Protein AF-A0A7X7S8Z5-F1 (afdb_monomer_lite)

Foldseek 3Di:
DDDDDDDDPPPPPPPPPPCPPQPPPPADPVRLLLVLVLVQVVCVVVVNPVDDSVQWDFNHWQDADPQKTWTFIRDPAPDPPQWDDAPNAIQGAGDRRQIWIDHPSDIDRPNVCDVVVVDDPVNSVSNSVSRVVVVVVVVVVVVVVVVVD

Secondary structure (DSSP, 8-state):
----------------------B-TTS-HHHHHHHHHHHHHHHHHTT-TT--GGG--EEEEEEEETTEEEEEE-----S---EEEETTEEEE--SSS--EEEETTEEEEHHHHHHTTSS-HHHHHHHHHHHHHHHHHHHHHHHHHHTT-

Sequence (149 aa):
MFKKIGAILLTIFISLTLASCINTNGIPKFAQDKIKTDFLNYLHSYGNYDFVEEDMKILKHYATFGGTYILKMNRDSIDTIHEIIIEDKVLLFEDTNTPVAWKSGKFYELRDAYFDGVLSLKNVEELEAIFLKEERVQKVTFNNIDSSS

pLDDT: mean 79.39, std 19.12, range [37.31, 98.06]

Structure (mmCIF, N/CA/C/O backbone):
data_AF-A0A7X7S8Z5-F1
#
_entry.id   AF-A0A7X7S8Z5-F1
#
loop_
_atom_site.group_PDB
_atom_site.id
_atom_site.type_symbol
_atom_site.label_atom_id
_atom_site.label_alt_id
_atom_site.label_comp_id
_atom_site.label_asym_id
_atom_site.label_entity_id
_atom_site.label_seq_id
_atom_site.pdbx_PDB_ins_code
_atom_site.Cartn_x
_atom_site.Cartn_y
_atom_site.Cartn_z
_atom_site.occupancy
_atom_site.B_iso_or_equiv
_atom_site.auth_seq_id
_atom_site.auth_comp_id
_atom_site.auth_asym_id
_atom_site.auth_atom_id
_atom_site.pdbx_PDB_model_num
ATOM 1 N N . MET A 1 1 ? 42.696 56.742 -15.549 1.00 40.44 1 MET A N 1
ATOM 2 C CA . MET A 1 1 ? 42.341 55.804 -14.461 1.00 40.44 1 MET A CA 1
ATOM 3 C C . MET A 1 1 ? 40.892 56.047 -14.062 1.00 40.44 1 MET A C 1
ATOM 5 O O . MET A 1 1 ? 40.619 57.044 -13.413 1.00 40.44 1 MET A O 1
ATOM 9 N N . PHE A 1 2 ? 39.966 55.181 -14.480 1.00 38.19 2 PHE A N 1
ATOM 10 C CA . PHE A 1 2 ? 38.560 55.222 -14.060 1.00 38.19 2 PHE A CA 1
ATOM 11 C C . PHE A 1 2 ? 38.139 53.829 -13.582 1.00 38.19 2 PHE A C 1
ATOM 13 O O . PHE A 1 2 ? 38.305 52.845 -14.297 1.00 38.19 2 PHE A O 1
ATOM 20 N N . LYS A 1 3 ? 37.628 53.767 -12.347 1.00 43.47 3 LYS A N 1
ATOM 21 C CA . LYS A 1 3 ? 37.013 52.592 -11.716 1.00 43.47 3 LYS A CA 1
ATOM 22 C C . LYS A 1 3 ? 35.719 52.228 -12.444 1.00 43.47 3 LYS A C 1
ATOM 24 O O . LYS A 1 3 ? 34.907 53.129 -12.626 1.00 43.47 3 LYS A O 1
ATOM 29 N N . LYS A 1 4 ? 35.456 50.939 -12.694 1.00 43.72 4 LYS A N 1
ATOM 30 C CA . LYS A 1 4 ? 34.103 50.355 -12.604 1.00 43.72 4 LYS A CA 1
ATOM 31 C C . LYS A 1 4 ? 34.192 48.912 -12.107 1.00 43.72 4 LYS A C 1
ATOM 33 O O . LYS A 1 4 ? 34.849 48.069 -12.703 1.00 43.72 4 LYS A O 1
ATOM 38 N N . ILE A 1 5 ? 33.550 48.696 -10.966 1.00 54.72 5 ILE A N 1
ATOM 39 C CA . ILE A 1 5 ? 33.288 47.412 -10.323 1.00 54.72 5 ILE A CA 1
ATOM 40 C C . ILE A 1 5 ? 32.346 46.645 -11.254 1.00 54.72 5 ILE A C 1
ATOM 42 O O . ILE A 1 5 ? 31.230 47.096 -11.506 1.00 54.72 5 ILE A O 1
ATOM 46 N N . GLY A 1 6 ? 32.821 45.536 -11.817 1.00 45.34 6 GLY A N 1
ATOM 47 C CA . GLY A 1 6 ? 31.994 44.627 -12.603 1.00 45.34 6 GLY A CA 1
ATOM 48 C C . GLY A 1 6 ? 31.119 43.816 -11.659 1.00 45.34 6 GLY A C 1
ATOM 49 O O . GLY A 1 6 ? 31.610 42.917 -10.982 1.00 45.34 6 GLY A O 1
ATOM 50 N N . ALA A 1 7 ? 29.844 44.186 -11.569 1.00 52.53 7 ALA A N 1
ATOM 51 C CA . ALA A 1 7 ? 28.841 43.457 -10.813 1.00 52.53 7 ALA A CA 1
ATOM 52 C C . ALA A 1 7 ? 28.653 42.045 -11.391 1.00 52.53 7 ALA A C 1
ATOM 54 O O . ALA A 1 7 ? 28.447 41.862 -12.590 1.00 52.53 7 ALA A O 1
ATOM 55 N N . ILE A 1 8 ? 28.732 41.065 -10.496 1.00 54.75 8 ILE A N 1
ATOM 56 C CA . ILE A 1 8 ? 28.433 39.650 -10.695 1.00 54.75 8 ILE A CA 1
ATOM 57 C C . ILE A 1 8 ? 26.947 39.520 -11.061 1.00 54.75 8 ILE A C 1
ATOM 59 O O . ILE A 1 8 ? 26.085 39.792 -10.226 1.00 54.75 8 ILE A O 1
ATOM 63 N N . LEU A 1 9 ? 26.632 39.101 -12.290 1.00 42.22 9 LEU A N 1
ATOM 64 C CA . LEU A 1 9 ? 25.288 38.633 -12.638 1.00 42.22 9 LEU A CA 1
ATOM 65 C C . LEU A 1 9 ? 25.190 37.145 -12.282 1.00 42.22 9 LEU A C 1
ATOM 67 O O . LEU A 1 9 ? 25.489 36.267 -13.085 1.00 42.22 9 LEU A O 1
ATOM 71 N N . LEU A 1 10 ? 24.800 36.875 -11.037 1.00 40.84 10 LEU A N 1
ATOM 72 C CA . LEU A 1 10 ? 24.349 35.560 -10.597 1.00 40.84 10 LEU A CA 1
ATOM 73 C C . LEU A 1 10 ? 22.884 35.414 -11.023 1.00 40.84 10 LEU A C 1
ATOM 75 O O . LEU A 1 10 ? 21.973 35.853 -10.323 1.00 40.84 10 LEU A O 1
ATOM 79 N N . THR A 1 11 ? 22.647 34.852 -12.205 1.00 52.91 11 THR A N 1
ATOM 80 C CA . THR A 1 11 ? 21.292 34.546 -12.674 1.00 52.91 11 THR A CA 1
ATOM 81 C C . THR A 1 11 ? 20.795 33.305 -11.935 1.00 52.91 11 THR A C 1
ATOM 83 O O . THR A 1 11 ? 21.069 32.173 -12.328 1.00 52.91 11 THR A O 1
ATOM 86 N N . ILE A 1 12 ? 20.098 33.513 -10.819 1.00 50.28 12 ILE A N 1
ATOM 87 C CA . ILE A 1 12 ? 19.412 32.444 -10.093 1.00 50.28 12 ILE A CA 1
ATOM 88 C C . ILE A 1 12 ? 18.181 32.055 -10.920 1.00 50.28 12 ILE A C 1
ATOM 90 O O . ILE A 1 12 ? 17.163 32.744 -10.903 1.00 50.28 12 ILE A O 1
ATOM 94 N N . PHE A 1 13 ? 18.275 30.948 -11.657 1.00 47.50 13 PHE A N 1
ATOM 95 C CA . PHE A 1 13 ? 17.107 30.239 -12.175 1.00 47.50 13 PHE A CA 1
ATOM 96 C C . PHE A 1 13 ? 16.373 29.614 -10.983 1.00 47.50 13 PHE A C 1
ATOM 98 O O . PHE A 1 13 ? 16.659 28.489 -10.575 1.00 47.50 13 PHE A O 1
ATOM 105 N N . ILE A 1 14 ? 15.439 30.360 -10.391 1.00 52.31 14 ILE A N 1
ATOM 106 C CA . ILE A 1 14 ? 14.450 29.791 -9.475 1.00 52.31 14 ILE A CA 1
ATOM 107 C C . ILE A 1 14 ? 13.474 29.014 -10.355 1.00 52.31 14 ILE A C 1
ATOM 109 O O . ILE A 1 14 ? 12.507 29.559 -10.882 1.00 52.31 14 ILE A O 1
ATOM 113 N N . SER A 1 15 ? 13.776 27.737 -10.577 1.00 49.03 15 SER A N 1
ATOM 114 C CA . SER A 1 15 ? 12.803 26.790 -11.100 1.00 49.03 15 SER A CA 1
ATOM 115 C C . SER A 1 15 ? 11.711 26.647 -10.044 1.00 49.03 15 SER A C 1
ATOM 117 O O . SER A 1 15 ? 11.885 25.994 -9.016 1.00 49.03 15 SER A O 1
ATOM 119 N N . LEU A 1 16 ? 10.586 27.321 -10.288 1.00 42.81 16 LEU A N 1
ATOM 120 C CA . LEU A 1 16 ? 9.336 27.138 -9.565 1.00 42.81 16 LEU A CA 1
ATOM 121 C C . LEU A 1 16 ? 8.817 25.735 -9.907 1.00 42.81 16 LEU A C 1
ATOM 123 O O . LEU A 1 16 ? 7.940 25.546 -10.745 1.00 42.81 16 LEU A O 1
ATOM 127 N N . THR A 1 17 ? 9.441 24.717 -9.324 1.00 51.81 17 THR A N 1
ATOM 128 C CA . THR A 1 17 ? 8.871 23.379 -9.328 1.00 51.81 17 THR A CA 1
ATOM 129 C C . THR A 1 17 ? 7.621 23.470 -8.469 1.00 51.81 17 THR A C 1
ATOM 131 O O . THR A 1 17 ? 7.691 23.802 -7.285 1.00 51.81 17 THR A O 1
ATOM 134 N N . LEU A 1 18 ? 6.457 23.244 -9.084 1.00 41.56 18 LEU A N 1
ATOM 135 C CA . LEU A 1 18 ? 5.253 22.893 -8.349 1.00 41.56 18 LEU A CA 1
ATOM 136 C C . LEU A 1 18 ? 5.597 21.627 -7.563 1.00 41.56 18 LEU A C 1
ATOM 138 O O . LEU A 1 18 ? 5.472 20.510 -8.063 1.00 41.56 18 LEU A O 1
ATOM 142 N N . ALA A 1 19 ? 6.089 21.799 -6.341 1.00 42.62 19 ALA A N 1
ATOM 143 C CA . ALA A 1 19 ? 6.082 20.752 -5.351 1.00 42.62 19 ALA A CA 1
ATOM 144 C C . ALA A 1 19 ? 4.605 20.519 -5.036 1.00 42.62 19 ALA A C 1
ATOM 146 O O . ALA A 1 19 ? 4.060 21.103 -4.103 1.00 42.62 19 ALA A O 1
ATOM 147 N N . SER A 1 20 ? 3.934 19.699 -5.852 1.00 40.47 20 SER A N 1
ATOM 148 C CA . SER A 1 20 ? 2.777 18.954 -5.377 1.00 40.47 20 SER A CA 1
ATOM 149 C C . SER A 1 20 ? 3.223 18.368 -4.053 1.00 40.47 20 SER A C 1
ATOM 151 O O . SER A 1 20 ? 4.181 17.595 -4.021 1.00 40.47 20 SER A O 1
ATOM 153 N N . CYS A 1 21 ? 2.640 18.850 -2.959 1.00 37.31 21 CYS A N 1
ATOM 154 C CA . CYS A 1 21 ? 2.985 18.415 -1.620 1.00 37.31 21 CYS A CA 1
ATOM 155 C C . CYS A 1 21 ? 2.673 16.922 -1.537 1.00 37.31 21 CYS A C 1
ATOM 157 O O . CYS A 1 21 ? 1.552 16.527 -1.225 1.00 37.31 21 CYS A O 1
ATOM 159 N N . ILE A 1 22 ? 3.659 16.092 -1.871 1.00 53.88 22 ILE A N 1
ATOM 160 C CA . ILE A 1 22 ? 3.597 14.655 -1.686 1.00 53.88 22 ILE A CA 1
ATOM 161 C C . ILE A 1 22 ? 3.483 14.473 -0.177 1.00 53.88 22 ILE A C 1
ATOM 163 O O . ILE A 1 22 ? 4.426 14.734 0.571 1.00 53.88 22 ILE A O 1
ATOM 167 N N . ASN A 1 23 ? 2.295 14.091 0.286 1.00 56.44 23 ASN A N 1
ATOM 168 C CA . ASN A 1 23 ? 2.055 13.855 1.697 1.00 56.44 23 ASN A CA 1
ATOM 169 C C . ASN A 1 23 ? 2.655 12.496 2.079 1.00 56.44 23 ASN A C 1
ATOM 171 O O . ASN A 1 23 ? 1.947 11.503 2.206 1.00 56.44 23 ASN A O 1
ATOM 175 N N . THR A 1 24 ? 3.979 12.450 2.229 1.00 61.88 24 THR A N 1
ATOM 176 C CA . THR A 1 24 ? 4.702 11.337 2.864 1.00 61.88 24 THR A CA 1
ATOM 177 C C . THR A 1 24 ? 4.802 11.517 4.380 1.00 61.88 24 THR A C 1
ATOM 179 O O . THR A 1 24 ? 5.588 10.819 5.027 1.00 61.88 24 THR A O 1
ATOM 182 N N . ASN A 1 25 ? 4.063 12.468 4.970 1.00 66.19 25 ASN A N 1
ATOM 183 C CA . ASN A 1 25 ? 4.101 12.693 6.411 1.00 66.19 25 ASN A CA 1
ATOM 184 C C . ASN A 1 25 ? 3.696 11.394 7.123 1.00 66.19 25 ASN A C 1
ATOM 186 O O . ASN A 1 25 ? 2.649 10.811 6.840 1.00 66.19 25 ASN A O 1
ATOM 190 N N . GLY A 1 26 ? 4.565 10.915 8.013 1.00 73.88 26 GLY A N 1
ATOM 191 C CA . GLY A 1 26 ? 4.365 9.662 8.746 1.00 73.88 26 GLY A CA 1
ATOM 192 C C . GLY A 1 26 ? 5.116 8.441 8.203 1.00 73.88 26 GLY A C 1
ATOM 193 O O . GLY A 1 26 ? 5.107 7.413 8.875 1.00 73.88 26 GLY A O 1
ATOM 194 N N . ILE A 1 27 ? 5.818 8.537 7.065 1.00 85.50 27 ILE A N 1
ATOM 195 C CA . ILE A 1 27 ? 6.704 7.461 6.583 1.00 85.50 27 ILE A CA 1
ATOM 1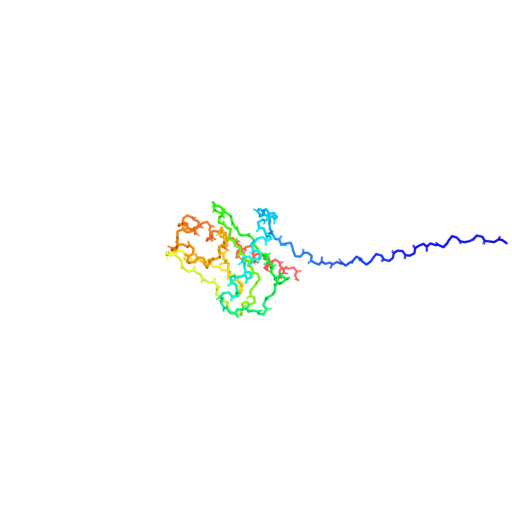96 C C . ILE A 1 27 ? 8.169 7.850 6.823 1.00 85.50 27 ILE A C 1
ATOM 198 O O . ILE A 1 27 ? 8.642 8.820 6.220 1.00 85.50 27 ILE A O 1
ATOM 202 N N . PRO A 1 28 ? 8.927 7.110 7.655 1.00 85.31 28 PRO A N 1
ATOM 203 C CA . PRO A 1 28 ? 10.356 7.350 7.833 1.00 85.31 28 PRO A CA 1
ATOM 204 C C . PRO A 1 28 ? 11.121 7.266 6.509 1.00 85.31 28 PRO A C 1
ATOM 206 O O . PRO A 1 28 ? 10.827 6.407 5.680 1.00 85.31 28 PRO A O 1
ATOM 209 N N . LYS A 1 29 ? 12.146 8.105 6.317 1.00 85.00 29 LYS A N 1
ATOM 210 C CA . LYS A 1 29 ? 12.892 8.177 5.047 1.00 85.00 29 LYS A CA 1
ATOM 211 C C . LYS A 1 29 ? 13.445 6.819 4.594 1.00 85.00 29 LYS A C 1
ATOM 213 O O . LYS A 1 29 ? 13.242 6.443 3.447 1.00 85.00 29 LYS A O 1
ATOM 218 N N . PHE A 1 30 ? 14.041 6.055 5.513 1.00 83.25 30 PHE A N 1
ATOM 219 C CA . PHE A 1 30 ? 14.552 4.710 5.217 1.00 83.25 30 PHE A CA 1
ATOM 220 C C . PHE A 1 30 ? 13.454 3.756 4.714 1.00 83.25 30 PHE A C 1
ATOM 222 O O . PHE A 1 30 ? 13.713 2.894 3.880 1.00 83.25 30 PHE A O 1
ATOM 229 N N . ALA A 1 31 ? 12.224 3.903 5.219 1.00 87.81 31 ALA A N 1
ATOM 230 C CA . ALA A 1 31 ? 11.094 3.095 4.789 1.00 87.81 31 ALA A CA 1
ATOM 231 C C . ALA A 1 31 ? 10.614 3.542 3.408 1.00 87.81 31 ALA A C 1
ATOM 233 O O . ALA A 1 31 ? 10.292 2.686 2.598 1.00 87.81 31 ALA A O 1
ATOM 234 N N . GLN A 1 32 ? 10.624 4.845 3.105 1.00 92.56 32 GLN A N 1
ATOM 235 C CA . GLN A 1 32 ? 10.252 5.352 1.779 1.00 92.56 32 GLN A CA 1
ATOM 236 C C . GLN A 1 32 ? 11.142 4.782 0.672 1.00 92.56 32 GLN A C 1
ATOM 238 O O . GLN A 1 32 ? 10.624 4.349 -0.353 1.00 92.56 32 GLN A O 1
ATOM 243 N N . ASP A 1 33 ? 12.460 4.776 0.879 1.00 91.69 33 ASP A N 1
ATOM 244 C CA . ASP A 1 33 ? 13.400 4.276 -0.127 1.00 91.69 33 ASP A CA 1
ATOM 245 C C . ASP A 1 33 ? 13.188 2.765 -0.334 1.00 91.69 33 ASP A C 1
ATOM 247 O O . ASP A 1 33 ? 13.019 2.306 -1.461 1.00 91.69 33 ASP A O 1
ATOM 251 N N . LYS A 1 34 ? 13.026 2.007 0.761 1.00 94.94 34 LYS A N 1
ATOM 252 C CA . LYS A 1 34 ? 12.713 0.574 0.698 1.00 94.94 34 LYS A CA 1
ATOM 253 C C . LYS A 1 34 ? 11.374 0.281 0.004 1.00 94.94 34 LYS A C 1
ATOM 255 O O . LYS A 1 34 ? 11.308 -0.603 -0.840 1.00 94.94 34 LYS A O 1
ATOM 260 N N . ILE A 1 35 ? 10.322 1.034 0.330 1.00 96.44 35 ILE A N 1
ATOM 261 C CA . ILE A 1 35 ? 8.986 0.929 -0.278 1.00 96.44 35 ILE A CA 1
ATOM 262 C C . ILE A 1 35 ? 9.072 1.082 -1.797 1.00 96.44 35 ILE A C 1
ATOM 264 O O . ILE A 1 35 ? 8.439 0.317 -2.514 1.00 96.44 35 ILE A O 1
ATOM 268 N N . LYS A 1 36 ? 9.853 2.045 -2.299 1.00 95.38 36 LYS A N 1
ATOM 269 C CA . LYS A 1 36 ? 10.016 2.264 -3.742 1.00 95.38 36 LYS A CA 1
ATOM 270 C C . LYS A 1 36 ? 10.696 1.085 -4.429 1.00 95.38 36 LYS A C 1
ATOM 272 O O . LYS A 1 36 ? 10.172 0.594 -5.423 1.00 95.38 36 LYS A O 1
ATOM 277 N N . THR A 1 37 ? 11.807 0.602 -3.874 1.00 95.75 37 THR A N 1
ATOM 278 C CA . THR A 1 37 ? 12.512 -0.575 -4.402 1.00 95.75 37 THR A CA 1
ATOM 279 C C . THR A 1 37 ? 11.616 -1.814 -4.388 1.00 95.75 37 THR A C 1
ATOM 281 O O . THR A 1 37 ? 11.520 -2.529 -5.383 1.00 95.75 37 THR A O 1
ATOM 284 N N . ASP A 1 38 ? 10.915 -2.060 -3.280 1.00 97.00 38 ASP A N 1
ATOM 285 C CA . ASP A 1 38 ? 9.997 -3.194 -3.159 1.00 97.00 38 ASP A CA 1
ATOM 286 C C . ASP A 1 38 ? 8.819 -3.075 -4.142 1.00 97.00 38 ASP A C 1
ATOM 288 O O . ASP A 1 38 ? 8.332 -4.087 -4.643 1.00 97.00 38 ASP A O 1
ATOM 292 N N . PHE A 1 39 ? 8.365 -1.852 -4.442 1.00 95.62 39 PHE A N 1
ATOM 293 C CA . PHE A 1 39 ? 7.258 -1.627 -5.370 1.00 95.62 39 PHE A CA 1
ATOM 294 C C . PHE A 1 39 ? 7.672 -1.864 -6.819 1.00 95.62 39 PHE A C 1
ATOM 296 O O . PHE A 1 39 ? 6.923 -2.481 -7.569 1.00 95.62 39 PHE A O 1
ATOM 303 N N . LEU A 1 40 ? 8.886 -1.458 -7.195 1.00 94.81 40 LEU A N 1
ATOM 304 C CA . LEU A 1 40 ? 9.449 -1.781 -8.503 1.00 94.81 40 LEU A CA 1
ATOM 305 C C . LEU A 1 40 ? 9.509 -3.300 -8.712 1.00 94.81 40 LEU A C 1
ATOM 307 O O . LEU A 1 40 ? 9.013 -3.813 -9.712 1.00 94.81 40 LEU A O 1
ATOM 311 N N . ASN A 1 41 ? 10.025 -4.029 -7.718 1.00 95.00 41 ASN A N 1
ATOM 312 C CA . ASN A 1 41 ? 10.070 -5.492 -7.746 1.00 95.00 41 ASN A CA 1
ATOM 313 C C . ASN A 1 41 ? 8.666 -6.109 -7.833 1.00 95.00 41 ASN A C 1
ATOM 315 O O . ASN A 1 41 ? 8.463 -7.089 -8.550 1.00 95.00 41 ASN A O 1
ATOM 319 N N . TYR A 1 42 ? 7.690 -5.531 -7.125 1.00 93.75 42 TYR A N 1
ATOM 320 C CA . TYR A 1 42 ? 6.289 -5.927 -7.231 1.00 93.75 42 TYR A CA 1
ATOM 321 C C . TYR A 1 42 ? 5.775 -5.753 -8.666 1.00 93.75 42 TYR A C 1
ATOM 323 O O . TYR A 1 42 ? 5.290 -6.721 -9.243 1.00 93.75 42 TYR A O 1
ATOM 331 N N . LEU A 1 43 ? 5.952 -4.586 -9.291 1.00 91.88 43 LEU A N 1
ATOM 332 C CA . LEU A 1 43 ? 5.534 -4.338 -10.678 1.00 91.88 43 LEU A CA 1
ATOM 333 C C . LEU A 1 43 ? 6.206 -5.290 -11.680 1.00 91.88 43 LEU A C 1
ATOM 335 O O . LEU A 1 43 ? 5.528 -5.859 -12.541 1.00 91.88 43 LEU A O 1
ATOM 339 N N . HIS A 1 44 ? 7.513 -5.518 -11.527 1.00 92.81 44 HIS A N 1
ATOM 340 C CA . HIS A 1 44 ? 8.293 -6.459 -12.338 1.00 92.81 44 HIS A CA 1
ATOM 341 C C . HIS A 1 44 ? 7.799 -7.900 -12.188 1.00 92.81 44 HIS A C 1
ATOM 343 O O . HIS A 1 44 ? 7.802 -8.647 -13.162 1.00 92.81 44 HIS A O 1
ATOM 349 N N . SER A 1 45 ? 7.307 -8.292 -11.007 1.00 91.44 45 SER A N 1
ATOM 350 C CA . SER A 1 45 ? 6.725 -9.627 -10.800 1.00 91.44 45 SER A CA 1
ATOM 351 C C . SER A 1 45 ? 5.430 -9.864 -11.594 1.00 91.44 45 SER A C 1
ATOM 353 O O . SER A 1 45 ? 5.101 -11.012 -11.883 1.00 91.44 45 SER A O 1
ATOM 355 N N . TYR A 1 46 ? 4.748 -8.792 -12.016 1.00 87.31 46 TYR A N 1
ATOM 356 C CA . TYR A 1 46 ? 3.587 -8.827 -12.915 1.00 87.31 46 TYR A CA 1
ATOM 357 C C . TYR A 1 46 ? 3.947 -8.545 -14.384 1.00 87.31 46 TYR A C 1
ATOM 359 O O . TYR A 1 46 ? 3.055 -8.374 -15.210 1.00 87.31 46 TYR A O 1
ATOM 367 N N . GLY A 1 47 ? 5.238 -8.492 -14.726 1.00 88.62 47 GLY A N 1
ATOM 368 C CA . GLY A 1 47 ? 5.710 -8.284 -16.097 1.00 88.62 47 GLY A CA 1
ATOM 369 C C . GLY A 1 47 ? 5.832 -6.822 -16.539 1.00 88.62 47 GLY A C 1
ATOM 370 O O . GLY A 1 47 ? 6.137 -6.576 -17.703 1.00 88.62 47 GLY A O 1
ATOM 371 N N . ASN A 1 48 ? 5.633 -5.850 -15.640 1.00 87.25 48 ASN A N 1
ATOM 372 C CA . ASN A 1 48 ? 5.710 -4.420 -15.964 1.00 87.25 48 ASN A CA 1
ATOM 373 C C . ASN A 1 48 ? 7.159 -3.910 -15.904 1.00 87.25 48 ASN A C 1
ATOM 375 O O . ASN A 1 48 ? 7.520 -3.153 -15.005 1.00 87.25 48 ASN A O 1
ATOM 379 N N . TYR A 1 49 ? 8.003 -4.355 -16.835 1.00 88.00 49 TYR A N 1
ATOM 380 C CA . TYR A 1 49 ? 9.439 -4.034 -16.852 1.00 88.00 49 TYR A CA 1
ATOM 381 C C . TYR A 1 49 ? 9.785 -2.652 -17.423 1.00 88.00 49 TYR A C 1
ATOM 383 O O . TYR A 1 49 ? 10.947 -2.259 -17.368 1.00 88.00 49 TYR A O 1
ATOM 391 N N . ASP A 1 50 ? 8.799 -1.918 -17.941 1.00 90.00 50 ASP A N 1
ATOM 392 C CA . ASP A 1 50 ? 9.001 -0.569 -18.482 1.00 90.00 50 ASP A CA 1
ATOM 393 C C . ASP A 1 50 ? 9.299 0.467 -17.385 1.00 90.00 50 ASP A C 1
ATOM 395 O O . ASP A 1 50 ? 9.913 1.496 -17.657 1.00 90.00 50 ASP A O 1
ATOM 399 N N . PHE A 1 51 ? 8.906 0.180 -16.140 1.00 89.00 51 PHE A N 1
ATOM 400 C CA . PHE A 1 51 ? 9.212 1.021 -14.987 1.00 89.00 51 PHE A CA 1
ATOM 401 C C . PHE A 1 51 ? 10.651 0.833 -14.509 1.00 89.00 51 PHE A C 1
ATOM 403 O O . PHE A 1 51 ? 11.138 -0.298 -14.380 1.00 89.00 51 PHE A O 1
ATOM 410 N N . VAL A 1 52 ? 11.278 1.947 -14.133 1.00 92.00 52 VAL A N 1
ATOM 411 C CA . VAL A 1 52 ? 12.582 2.002 -13.463 1.00 92.00 52 VAL A CA 1
ATOM 412 C C . VAL A 1 52 ? 12.480 2.654 -12.080 1.00 92.00 52 VAL A C 1
ATOM 414 O O . VAL A 1 52 ? 11.419 3.108 -11.646 1.00 92.00 52 VAL A O 1
ATOM 417 N N . GLU A 1 53 ? 13.587 2.670 -11.334 1.00 88.38 53 GLU A N 1
ATOM 418 C CA . GLU A 1 53 ? 13.621 3.175 -9.957 1.00 88.38 53 GLU A CA 1
ATOM 419 C C . GLU A 1 53 ? 13.207 4.653 -9.864 1.00 88.38 53 GLU A C 1
ATOM 421 O O . GLU A 1 53 ? 12.508 5.054 -8.930 1.00 88.38 53 GLU A O 1
ATOM 426 N N . GLU A 1 54 ? 13.571 5.459 -10.861 1.00 90.56 54 GLU A N 1
ATOM 427 C CA . GLU A 1 54 ? 13.255 6.885 -10.943 1.00 90.56 54 GLU A CA 1
ATOM 428 C C . GLU A 1 54 ? 11.748 7.166 -11.082 1.00 90.56 54 GLU A C 1
ATOM 430 O O . GLU A 1 54 ? 11.266 8.229 -10.663 1.00 90.56 54 GLU A O 1
ATOM 435 N N . ASP A 1 55 ? 10.985 6.206 -11.610 1.00 90.25 55 ASP A N 1
ATOM 436 C CA . ASP A 1 55 ? 9.535 6.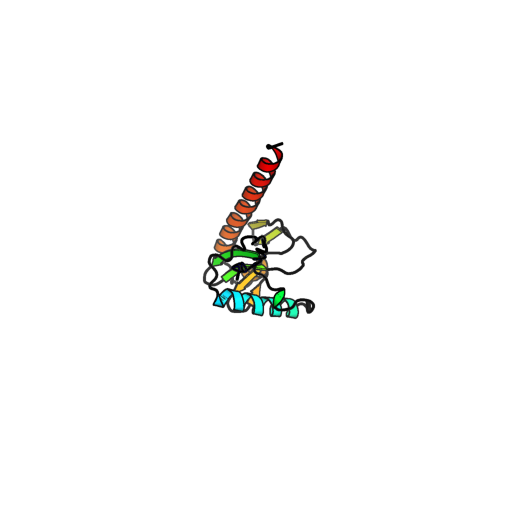318 -11.778 1.00 90.25 55 ASP A CA 1
ATOM 437 C C . ASP A 1 55 ? 8.779 6.076 -10.466 1.00 90.25 55 ASP A C 1
ATOM 439 O O . ASP A 1 55 ? 7.613 6.472 -10.318 1.00 90.25 55 ASP A O 1
ATOM 443 N N . MET A 1 56 ? 9.439 5.452 -9.484 1.00 92.50 56 MET A N 1
ATOM 444 C CA . MET A 1 56 ? 8.822 5.025 -8.235 1.00 92.50 56 MET A CA 1
ATOM 445 C C . MET A 1 56 ? 8.573 6.207 -7.303 1.00 92.50 56 MET A C 1
ATOM 447 O O . MET A 1 56 ? 9.459 6.754 -6.629 1.00 92.50 56 MET A O 1
ATOM 451 N N . LYS A 1 57 ? 7.297 6.584 -7.215 1.00 91.75 57 LYS A N 1
ATOM 452 C CA . LYS A 1 57 ? 6.822 7.689 -6.382 1.00 91.75 57 LYS A CA 1
ATOM 453 C C . LYS A 1 57 ? 5.694 7.212 -5.482 1.00 91.75 57 LYS A C 1
ATOM 455 O O . LYS A 1 57 ? 4.709 6.643 -5.946 1.00 91.75 57 LYS A O 1
ATOM 460 N N . ILE A 1 58 ? 5.833 7.500 -4.189 1.00 92.69 58 ILE A N 1
ATOM 461 C CA . ILE A 1 58 ? 4.708 7.470 -3.256 1.00 92.69 58 ILE A CA 1
ATOM 462 C C . ILE A 1 58 ? 3.903 8.727 -3.562 1.00 92.69 58 ILE A C 1
ATOM 464 O O . ILE A 1 58 ? 4.368 9.830 -3.297 1.00 92.69 58 ILE A O 1
ATOM 468 N N . LEU A 1 59 ? 2.732 8.571 -4.165 1.00 89.69 59 LEU A N 1
ATOM 469 C CA . LEU A 1 59 ? 1.834 9.682 -4.472 1.00 89.69 59 LEU A CA 1
ATOM 470 C C . LEU A 1 59 ? 1.092 10.130 -3.212 1.00 89.69 59 LEU A C 1
ATOM 472 O O . LEU A 1 59 ? 0.854 11.321 -3.014 1.00 89.69 59 LEU A O 1
ATOM 476 N N . LYS A 1 60 ? 0.737 9.170 -2.348 1.00 89.00 60 LYS A N 1
ATOM 477 C CA . LYS A 1 60 ? -0.020 9.438 -1.127 1.00 89.00 60 LYS A CA 1
ATOM 478 C C . LYS A 1 60 ? 0.205 8.388 -0.050 1.00 89.00 60 LYS A C 1
ATOM 480 O O . LYS A 1 60 ? 0.310 7.202 -0.346 1.00 89.00 60 LYS A O 1
ATOM 485 N N . HIS A 1 61 ? 0.211 8.839 1.198 1.00 92.69 61 HIS A N 1
ATOM 486 C CA . HIS A 1 61 ? 0.110 8.005 2.387 1.00 92.69 61 HIS A CA 1
ATOM 487 C C . HIS A 1 61 ? -1.268 8.198 3.027 1.00 92.69 61 HIS A C 1
ATOM 489 O O . HIS A 1 61 ? -1.631 9.325 3.362 1.00 92.69 61 HIS A O 1
ATOM 495 N N . TYR A 1 62 ? -2.025 7.113 3.187 1.00 91.56 62 TYR A N 1
ATOM 496 C CA . TYR A 1 62 ? -3.357 7.150 3.791 1.00 91.56 62 TYR A CA 1
ATOM 497 C C . TYR A 1 62 ? -3.323 6.836 5.284 1.00 91.56 62 TYR A C 1
ATOM 499 O O . TYR A 1 62 ? -3.915 7.564 6.079 1.00 91.56 62 TYR A O 1
ATOM 507 N N . ALA A 1 63 ? -2.639 5.755 5.668 1.00 94.31 63 ALA A N 1
ATOM 508 C CA . ALA A 1 63 ? -2.586 5.291 7.049 1.00 94.31 63 ALA A CA 1
ATOM 509 C C . ALA A 1 63 ? -1.426 4.318 7.300 1.00 94.31 63 ALA A C 1
ATOM 511 O O . ALA A 1 63 ? -0.967 3.629 6.385 1.00 94.31 63 ALA A O 1
ATOM 512 N N . THR A 1 64 ? -1.049 4.194 8.578 1.00 95.06 64 THR A N 1
ATOM 513 C CA . THR A 1 64 ? -0.129 3.165 9.075 1.00 95.06 64 THR A CA 1
ATOM 514 C C . THR A 1 64 ? -0.805 2.337 10.165 1.00 95.06 64 THR A C 1
ATOM 516 O O . THR A 1 64 ? -1.195 2.875 11.200 1.00 95.06 64 THR A O 1
ATOM 519 N N . PHE A 1 65 ? -0.859 1.017 9.989 1.00 94.81 65 PHE A N 1
ATOM 520 C CA . PHE A 1 65 ? -1.442 0.073 10.947 1.00 94.81 65 PHE A CA 1
ATOM 521 C C . PHE A 1 65 ? -0.431 -1.001 11.334 1.00 94.81 65 PHE A C 1
ATOM 523 O O . PHE A 1 65 ? -0.144 -1.902 10.551 1.00 94.81 65 PHE A O 1
ATOM 530 N N . GLY A 1 66 ? 0.144 -0.925 12.538 1.00 90.75 66 GLY A N 1
ATOM 531 C CA . GLY A 1 66 ? 1.060 -1.967 13.028 1.00 90.75 66 GLY A CA 1
ATOM 532 C C . GLY A 1 66 ? 2.190 -2.304 12.040 1.00 90.75 66 GLY A C 1
ATOM 533 O O . GLY A 1 66 ? 2.448 -3.479 11.767 1.00 90.75 66 GLY A O 1
ATOM 534 N N . GLY A 1 67 ? 2.795 -1.279 11.430 1.00 91.62 67 GLY A N 1
ATOM 535 C CA . GLY A 1 67 ? 3.852 -1.417 10.419 1.00 91.62 67 GLY A CA 1
ATOM 536 C C . GLY A 1 67 ? 3.379 -1.741 8.994 1.00 91.62 67 GLY A C 1
ATOM 537 O O . GLY A 1 67 ? 4.222 -1.865 8.111 1.00 91.62 67 GLY A O 1
ATOM 538 N N . THR A 1 68 ? 2.071 -1.873 8.758 1.00 96.31 68 THR A N 1
ATOM 539 C CA . THR A 1 68 ? 1.468 -1.893 7.416 1.00 96.31 68 THR A CA 1
ATOM 540 C C . THR A 1 68 ? 1.242 -0.456 6.960 1.00 96.31 68 THR A C 1
ATOM 542 O O . THR A 1 68 ? 0.583 0.297 7.672 1.00 96.31 68 THR A O 1
ATOM 545 N N . TYR A 1 69 ? 1.744 -0.077 5.791 1.00 96.69 69 TYR A N 1
ATOM 546 C CA . TYR A 1 69 ? 1.554 1.253 5.215 1.00 96.69 69 TYR A CA 1
ATOM 547 C C . TYR A 1 69 ? 0.558 1.176 4.064 1.00 96.69 69 TYR A C 1
ATOM 549 O O . TYR A 1 69 ? 0.731 0.357 3.164 1.00 96.69 69 TYR A O 1
ATOM 557 N N . ILE A 1 70 ? -0.461 2.032 4.082 1.00 95.94 70 ILE A N 1
ATOM 558 C CA . ILE A 1 70 ? -1.466 2.123 3.021 1.00 95.94 70 ILE A CA 1
ATOM 559 C C . ILE A 1 70 ? -1.118 3.295 2.123 1.00 95.94 70 ILE A C 1
ATOM 561 O O . ILE A 1 70 ? -1.121 4.452 2.555 1.00 95.94 70 ILE A O 1
ATOM 565 N N . LEU A 1 71 ? -0.764 2.979 0.883 1.00 94.25 71 LEU A N 1
ATOM 566 C CA . LEU A 1 71 ? -0.057 3.883 -0.007 1.00 94.25 71 LEU A CA 1
ATOM 567 C C . LEU A 1 71 ? -0.718 3.928 -1.370 1.00 94.25 71 LEU A C 1
ATOM 569 O O . LEU A 1 71 ? -1.152 2.914 -1.905 1.00 94.25 71 LEU A O 1
ATOM 573 N N . LYS A 1 72 ? -0.698 5.108 -1.972 1.00 91.50 72 LYS A N 1
ATOM 574 C CA . LYS A 1 72 ? -0.877 5.261 -3.407 1.00 91.50 72 LYS A CA 1
ATOM 575 C C . LYS A 1 72 ? 0.489 5.361 -4.051 1.00 91.50 72 LYS A C 1
ATOM 577 O O . LYS A 1 72 ? 1.254 6.270 -3.720 1.00 91.50 72 LYS A O 1
ATOM 582 N N . MET A 1 73 ? 0.777 4.451 -4.967 1.00 91.94 73 MET A N 1
ATOM 583 C CA . MET A 1 73 ? 2.033 4.416 -5.709 1.00 91.94 73 MET A CA 1
ATOM 584 C C . MET A 1 73 ? 1.789 4.802 -7.167 1.00 91.94 73 MET A C 1
ATOM 586 O O . MET A 1 73 ? 0.699 4.588 -7.692 1.00 91.94 73 MET A O 1
ATOM 590 N N . ASN A 1 74 ? 2.798 5.375 -7.815 1.00 88.69 74 ASN A N 1
ATOM 591 C CA . ASN A 1 74 ? 2.766 5.620 -9.253 1.00 88.69 74 ASN A CA 1
ATOM 592 C C . ASN A 1 74 ? 2.877 4.290 -10.018 1.00 88.69 74 ASN A C 1
ATOM 594 O O . ASN A 1 74 ? 3.875 3.598 -9.826 1.00 88.69 74 ASN A O 1
ATOM 598 N N . ARG A 1 75 ? 1.876 3.914 -10.830 1.00 81.12 75 ARG A N 1
ATOM 599 C CA . ARG A 1 75 ? 1.856 2.617 -11.541 1.00 81.12 75 ARG A CA 1
ATOM 600 C C . ARG A 1 75 ? 1.172 2.620 -12.920 1.00 81.12 75 ARG A C 1
ATOM 602 O O . ARG A 1 75 ? 0.714 1.562 -13.327 1.00 81.12 75 ARG A O 1
ATOM 609 N N . ASP A 1 76 ? 1.080 3.769 -13.603 1.00 71.38 76 ASP A N 1
ATOM 610 C CA . ASP A 1 76 ? 0.397 3.976 -14.905 1.00 71.38 76 ASP A CA 1
ATOM 611 C C . ASP A 1 76 ? -0.814 3.061 -15.144 1.00 71.38 76 ASP A C 1
ATOM 613 O O . ASP A 1 76 ? -0.926 2.374 -16.159 1.00 71.38 76 ASP A O 1
ATOM 617 N N . SER A 1 77 ? -1.739 3.02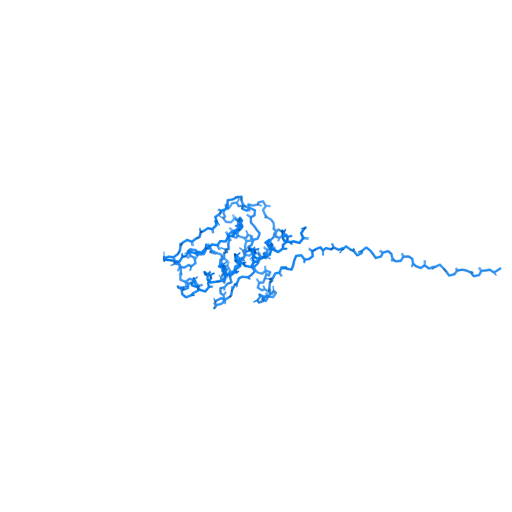5 -14.185 1.00 62.81 77 SER A N 1
ATOM 618 C CA . SER A 1 77 ? -2.984 2.297 -14.392 1.00 62.81 77 SER A CA 1
ATOM 619 C C . SER A 1 77 ? -3.886 3.113 -15.317 1.00 62.81 77 SER A C 1
ATOM 621 O O . SER A 1 77 ? -4.136 4.293 -15.065 1.00 62.81 77 SER A O 1
ATOM 623 N N . ILE A 1 78 ? -4.360 2.496 -16.399 1.00 52.16 78 ILE A N 1
ATOM 624 C CA . ILE A 1 78 ? -5.435 3.029 -17.254 1.00 52.16 78 ILE A CA 1
ATOM 625 C C . ILE A 1 78 ? -6.799 2.574 -16.706 1.00 52.16 78 ILE A C 1
ATOM 627 O O . ILE A 1 78 ? -7.807 3.260 -16.883 1.00 52.16 78 ILE A O 1
ATOM 631 N N . ASP A 1 79 ? -6.818 1.457 -15.972 1.00 51.59 79 ASP A N 1
ATOM 632 C CA . ASP A 1 79 ? -8.029 0.872 -15.417 1.00 51.59 79 ASP A CA 1
ATOM 633 C C . ASP A 1 79 ? -8.412 1.563 -14.112 1.00 51.59 79 ASP A C 1
ATOM 635 O O . ASP A 1 79 ? -7.693 1.561 -13.109 1.00 51.59 79 ASP A O 1
ATOM 639 N N . THR A 1 80 ? -9.582 2.187 -14.140 1.00 57.31 80 THR A N 1
ATOM 640 C CA . THR A 1 80 ? -10.130 2.933 -13.016 1.00 57.31 80 THR A CA 1
ATOM 641 C C . THR A 1 80 ? -10.947 1.997 -12.135 1.00 57.31 80 THR A C 1
ATOM 643 O O . THR A 1 80 ? -12.174 1.947 -12.186 1.00 57.31 80 THR A O 1
ATOM 646 N N . ILE A 1 81 ? -10.251 1.194 -11.328 1.00 63.44 81 ILE A N 1
ATOM 647 C CA . ILE A 1 81 ? -10.908 0.493 -10.224 1.00 63.44 81 ILE A CA 1
ATOM 648 C C . ILE A 1 81 ? -11.169 1.548 -9.161 1.00 63.44 81 ILE A C 1
ATOM 650 O O . ILE A 1 81 ? -10.254 1.914 -8.444 1.00 63.44 81 ILE A O 1
ATOM 654 N N . HIS A 1 82 ? -12.394 2.055 -9.085 1.00 76.31 82 HIS A N 1
ATOM 655 C CA . HIS A 1 82 ? -12.783 3.066 -8.099 1.00 76.31 82 HIS A CA 1
ATOM 656 C C . HIS A 1 82 ? -13.339 2.481 -6.806 1.00 76.31 82 HIS A C 1
ATOM 658 O O . HIS A 1 82 ? -13.603 3.217 -5.859 1.00 76.31 82 HIS A O 1
ATOM 664 N N . GLU A 1 83 ? -13.571 1.173 -6.788 1.00 86.81 83 GLU A N 1
ATOM 665 C CA . GLU A 1 83 ? -14.315 0.495 -5.742 1.00 86.81 83 GLU A CA 1
ATOM 666 C C . GLU A 1 83 ? -13.638 -0.829 -5.400 1.00 86.81 83 GLU A C 1
ATOM 668 O O . GLU A 1 83 ? -13.376 -1.662 -6.271 1.00 86.81 83 GLU A O 1
ATOM 673 N N . ILE A 1 84 ? -13.376 -1.033 -4.111 1.00 89.75 84 ILE A N 1
ATOM 674 C CA . ILE A 1 84 ? -12.973 -2.325 -3.561 1.00 89.75 84 ILE A CA 1
ATOM 675 C C . ILE A 1 84 ? -13.961 -2.687 -2.459 1.00 89.75 84 ILE A C 1
ATOM 677 O O . ILE A 1 84 ? -14.100 -1.960 -1.477 1.00 89.75 84 ILE A O 1
ATOM 681 N N . ILE A 1 85 ? -14.606 -3.841 -2.610 1.00 92.12 85 ILE A N 1
ATOM 682 C CA . ILE A 1 85 ? -15.512 -4.396 -1.604 1.00 92.12 85 ILE A CA 1
ATOM 683 C C . ILE A 1 85 ? -14.749 -5.424 -0.764 1.00 92.12 85 ILE A C 1
ATOM 685 O O . ILE A 1 85 ? -14.176 -6.380 -1.303 1.00 92.12 85 ILE A O 1
ATOM 689 N N . ILE A 1 86 ? -14.750 -5.232 0.555 1.00 94.75 86 ILE A N 1
ATOM 690 C CA . ILE A 1 86 ? -14.179 -6.157 1.542 1.00 94.75 86 ILE A CA 1
ATOM 691 C C . ILE A 1 86 ? -15.247 -6.399 2.610 1.00 94.75 86 ILE A C 1
ATOM 693 O O . ILE A 1 86 ? -15.617 -5.470 3.324 1.00 94.75 86 ILE A O 1
ATOM 697 N N . GLU A 1 87 ? -15.737 -7.637 2.714 1.00 93.19 87 GLU A N 1
ATOM 698 C CA . GLU A 1 87 ? -16.924 -7.975 3.516 1.00 93.19 87 GLU A CA 1
ATOM 699 C C . GLU A 1 87 ? -18.136 -7.101 3.127 1.00 93.19 87 GLU A C 1
ATOM 701 O O . GLU A 1 87 ? -18.577 -7.145 1.979 1.00 93.19 87 GLU A O 1
ATOM 706 N N . ASP A 1 88 ? -18.667 -6.308 4.060 1.00 91.94 88 ASP A N 1
ATOM 707 C CA . ASP A 1 88 ? -19.763 -5.354 3.870 1.00 91.94 88 ASP A CA 1
ATOM 708 C C . ASP A 1 88 ? -19.281 -3.905 3.655 1.00 91.94 88 ASP A C 1
ATOM 710 O O . ASP A 1 88 ? -20.108 -2.995 3.575 1.00 91.94 88 ASP A O 1
ATOM 714 N N . LYS A 1 89 ? -17.962 -3.673 3.590 1.00 93.81 89 LYS A N 1
ATOM 715 C CA . LYS A 1 89 ? -17.355 -2.338 3.470 1.00 93.81 89 LYS A CA 1
ATOM 716 C C . LYS A 1 89 ? -17.029 -1.999 2.029 1.00 93.81 89 LYS A C 1
ATOM 718 O O . LYS A 1 89 ? -16.540 -2.847 1.278 1.00 93.81 89 LYS A O 1
ATOM 723 N N . VAL A 1 90 ? -17.242 -0.734 1.673 1.00 92.62 90 VAL A N 1
ATOM 724 C CA . VAL A 1 90 ? -17.025 -0.230 0.314 1.00 92.62 90 VAL A CA 1
ATOM 725 C C . VAL A 1 90 ? -15.953 0.851 0.346 1.00 92.62 90 VAL A C 1
ATOM 727 O O . VAL A 1 90 ? -16.166 1.969 0.811 1.00 92.62 90 VAL A O 1
ATOM 730 N N . LEU A 1 91 ? -14.773 0.519 -0.169 1.00 91.69 91 LEU A N 1
ATOM 731 C CA . LEU A 1 91 ? -13.653 1.446 -0.275 1.00 91.69 91 LEU A CA 1
ATOM 732 C C . LEU A 1 91 ? -13.713 2.157 -1.629 1.00 91.69 91 LEU A C 1
ATOM 734 O O . LEU A 1 91 ? -13.358 1.564 -2.647 1.00 91.69 91 LEU A O 1
ATOM 738 N N . LEU A 1 92 ? -14.149 3.420 -1.627 1.00 86.81 92 LEU A N 1
ATOM 739 C CA . LEU A 1 92 ? -14.263 4.253 -2.829 1.00 86.81 92 LEU A CA 1
ATOM 740 C C . LEU A 1 92 ? -13.065 5.191 -2.999 1.00 86.81 92 LEU A C 1
ATOM 742 O O . LEU A 1 92 ? -12.665 5.862 -2.053 1.00 86.81 92 LEU A O 1
ATOM 746 N N . PHE A 1 93 ? -12.503 5.292 -4.200 1.00 81.06 93 PHE A N 1
ATOM 747 C CA . PHE A 1 93 ? -11.410 6.220 -4.501 1.00 81.06 93 PHE A CA 1
ATOM 748 C C . PHE A 1 93 ? -11.425 6.647 -5.975 1.00 81.06 93 PHE A C 1
ATOM 750 O O . PHE A 1 93 ? -11.749 5.877 -6.868 1.00 81.06 93 PHE A O 1
ATOM 757 N N . GLU A 1 94 ? -11.086 7.905 -6.252 1.00 67.75 94 GLU A N 1
ATOM 758 C CA . GLU A 1 94 ? -11.385 8.546 -7.546 1.00 67.75 94 GLU A CA 1
ATOM 759 C C . GLU A 1 94 ? -10.298 8.404 -8.626 1.00 67.75 94 GLU A C 1
ATOM 761 O O . GLU A 1 94 ? -10.472 8.925 -9.720 1.00 67.75 94 GLU A O 1
ATOM 766 N N . ASP A 1 95 ? -9.175 7.733 -8.364 1.00 67.56 95 ASP A N 1
ATOM 767 C CA . ASP A 1 95 ? -8.016 7.765 -9.273 1.00 67.56 95 ASP A CA 1
ATOM 768 C C . ASP A 1 95 ? -7.626 6.376 -9.783 1.00 67.56 95 ASP A C 1
ATOM 770 O O . ASP A 1 95 ? -7.896 5.366 -9.134 1.00 67.56 95 ASP A O 1
ATOM 774 N N . THR A 1 96 ? -6.934 6.343 -10.919 1.00 67.50 96 THR A N 1
ATOM 775 C CA . THR A 1 96 ? -6.523 5.123 -11.615 1.00 67.50 96 THR A CA 1
ATOM 776 C C . THR A 1 96 ? -5.523 4.292 -10.810 1.00 67.50 96 THR A C 1
ATOM 778 O O . THR A 1 96 ? -5.493 3.069 -10.916 1.00 67.50 96 THR A O 1
ATOM 781 N N . ASN A 1 97 ? -4.720 4.930 -9.955 1.00 76.00 97 ASN A N 1
ATOM 782 C CA . ASN A 1 97 ? -3.763 4.238 -9.098 1.00 76.00 97 ASN A CA 1
ATOM 783 C C . ASN A 1 97 ? -4.441 3.729 -7.819 1.00 76.00 97 ASN A C 1
ATOM 785 O O . ASN A 1 97 ? -4.523 4.450 -6.817 1.00 76.00 97 ASN A O 1
ATOM 789 N N . THR A 1 98 ? -4.883 2.472 -7.857 1.00 85.25 98 THR A N 1
ATOM 790 C CA . THR A 1 98 ? -5.440 1.755 -6.707 1.00 85.25 98 THR A CA 1
ATOM 791 C C . THR A 1 98 ? -4.487 1.786 -5.505 1.00 85.25 98 THR A C 1
ATOM 793 O O . THR A 1 98 ? -3.299 1.472 -5.660 1.00 85.25 98 THR A O 1
ATOM 796 N N . PRO A 1 99 ? -4.962 2.173 -4.302 1.00 90.94 99 PRO A N 1
ATOM 797 C CA . PRO A 1 99 ? -4.161 2.086 -3.090 1.00 90.94 99 PRO A CA 1
ATOM 798 C C . PRO A 1 99 ? -3.738 0.643 -2.798 1.00 90.94 99 PRO A C 1
ATOM 800 O O . PRO A 1 99 ? -4.517 -0.289 -2.962 1.00 90.94 99 PRO A O 1
ATO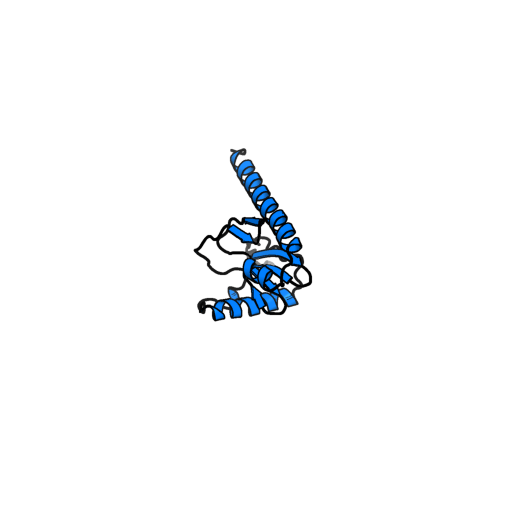M 803 N N . VAL A 1 100 ? -2.517 0.470 -2.304 1.00 94.06 100 VAL A N 1
ATOM 804 C CA . VAL A 1 100 ? -1.916 -0.826 -1.969 1.00 94.06 100 VAL A CA 1
ATOM 805 C C . VAL A 1 100 ? -1.391 -0.817 -0.536 1.00 94.06 100 VAL A C 1
ATOM 807 O O . VAL A 1 100 ? -1.045 0.233 0.015 1.00 94.06 100 VAL A O 1
ATOM 810 N N . ALA A 1 101 ? -1.313 -1.994 0.077 1.00 97.06 101 ALA A N 1
ATOM 811 C CA . ALA A 1 101 ? -0.711 -2.177 1.390 1.00 97.06 101 ALA A CA 1
ATOM 812 C C . ALA A 1 101 ? 0.736 -2.664 1.247 1.00 97.06 101 ALA A C 1
ATOM 814 O O . ALA A 1 101 ? 0.989 -3.655 0.569 1.00 97.06 101 ALA A O 1
ATOM 815 N N . TRP A 1 102 ? 1.681 -2.014 1.926 1.00 97.69 102 TRP A N 1
ATOM 816 C CA . TRP A 1 102 ? 3.056 -2.496 2.068 1.00 97.69 102 TRP A CA 1
ATOM 817 C C . TRP A 1 102 ? 3.328 -2.945 3.501 1.00 97.69 102 TRP A C 1
ATOM 819 O O . TRP A 1 102 ? 3.106 -2.190 4.452 1.00 97.69 102 TRP A O 1
ATOM 829 N N . LYS A 1 103 ? 3.856 -4.159 3.664 1.00 96.31 103 LYS A N 1
ATOM 830 C CA . LYS A 1 103 ? 4.318 -4.681 4.955 1.00 96.31 103 LYS A CA 1
ATOM 831 C C . LYS A 1 103 ? 5.557 -5.535 4.767 1.00 96.31 103 LYS A C 1
ATOM 833 O O . LYS A 1 103 ? 5.545 -6.504 4.013 1.00 96.31 103 LYS A O 1
ATOM 838 N N . SER A 1 104 ? 6.618 -5.188 5.493 1.00 94.25 104 SER A N 1
ATOM 839 C CA . SER A 1 104 ? 7.833 -6.003 5.612 1.00 94.25 104 SER A CA 1
ATOM 840 C C . SER A 1 104 ? 8.434 -6.454 4.273 1.00 94.25 104 SER A C 1
ATOM 842 O O . SER A 1 104 ? 8.981 -7.546 4.181 1.00 94.25 104 SER A O 1
ATOM 844 N N . GLY A 1 105 ? 8.363 -5.618 3.233 1.00 95.31 105 GLY A N 1
ATOM 845 C CA . GLY A 1 105 ? 8.931 -5.941 1.922 1.00 95.31 105 GLY A CA 1
ATOM 846 C C . GLY A 1 105 ? 7.966 -6.468 0.871 1.00 95.31 105 GLY A C 1
ATOM 847 O O . GLY A 1 105 ? 8.383 -6.673 -0.262 1.00 95.31 105 GLY A O 1
ATOM 848 N N . LYS A 1 106 ? 6.696 -6.677 1.220 1.00 96.56 106 LYS A N 1
ATOM 849 C CA . LYS A 1 106 ? 5.690 -7.189 0.292 1.00 96.56 106 LYS A CA 1
ATOM 850 C C . LYS A 1 106 ? 4.556 -6.188 0.115 1.00 96.56 106 LYS A C 1
ATOM 852 O O . LYS A 1 106 ? 4.107 -5.577 1.089 1.00 96.56 106 LYS A O 1
ATOM 857 N N . PHE A 1 107 ? 4.117 -6.054 -1.131 1.00 96.56 107 PHE A N 1
ATOM 858 C CA . PHE A 1 107 ? 2.913 -5.330 -1.509 1.00 96.56 107 PHE A CA 1
ATOM 859 C C . PHE A 1 107 ? 1.730 -6.280 -1.667 1.00 96.56 107 PHE A C 1
ATOM 861 O O . PHE A 1 107 ? 1.893 -7.436 -2.060 1.00 96.56 107 PHE A O 1
ATOM 868 N N . TYR A 1 108 ? 0.553 -5.757 -1.349 1.00 94.69 108 TYR A N 1
ATOM 869 C CA . TYR A 1 108 ? -0.727 -6.439 -1.429 1.00 94.69 108 TYR A CA 1
ATOM 870 C C . TYR A 1 108 ? -1.757 -5.461 -1.992 1.00 94.69 108 TYR A C 1
ATOM 872 O O . TYR A 1 108 ? -1.800 -4.298 -1.570 1.00 94.69 108 TYR A O 1
ATOM 880 N N . GLU A 1 109 ? -2.623 -5.937 -2.881 1.00 92.94 109 GLU A N 1
ATOM 881 C CA . GLU A 1 109 ? -3.893 -5.255 -3.130 1.00 92.94 109 GLU A CA 1
ATOM 882 C C . GLU A 1 109 ? -4.719 -5.272 -1.825 1.00 92.94 109 GLU A C 1
ATOM 884 O O . GLU A 1 109 ? -4.599 -6.200 -1.020 1.00 92.94 109 GLU A O 1
ATOM 889 N N . LEU A 1 110 ? -5.537 -4.243 -1.557 1.00 94.50 110 LEU A N 1
ATOM 890 C CA . LEU A 1 110 ? -6.179 -4.092 -0.233 1.00 94.50 110 LEU A CA 1
ATOM 891 C C . LEU A 1 110 ? -7.057 -5.284 0.162 1.00 94.50 110 LEU A C 1
ATOM 893 O O . LEU A 1 110 ? -7.098 -5.660 1.334 1.00 94.50 110 LEU A O 1
ATOM 897 N N . ARG A 1 111 ? -7.740 -5.882 -0.818 1.00 94.69 111 ARG A N 1
ATOM 898 C CA . ARG A 1 111 ? -8.572 -7.069 -0.607 1.00 94.69 111 ARG A CA 1
ATOM 899 C C . ARG A 1 111 ? -7.730 -8.265 -0.165 1.00 94.69 111 ARG A C 1
ATOM 901 O O . ARG A 1 111 ? -8.075 -8.919 0.815 1.00 94.69 111 ARG A O 1
ATOM 908 N N . ASP A 1 112 ? -6.608 -8.502 -0.835 1.00 95.44 112 ASP A N 1
ATOM 909 C CA . ASP A 1 112 ? -5.697 -9.601 -0.506 1.00 95.44 112 ASP A CA 1
ATOM 910 C C . ASP A 1 112 ? -5.034 -9.368 0.852 1.00 95.44 112 ASP A C 1
ATOM 912 O O . ASP A 1 112 ? -4.926 -10.287 1.655 1.00 95.44 112 ASP A O 1
ATOM 916 N N . ALA A 1 113 ? -4.679 -8.120 1.172 1.00 97.38 113 ALA A N 1
ATOM 917 C CA . ALA A 1 113 ? -4.148 -7.767 2.484 1.00 97.38 113 ALA A CA 1
ATOM 918 C C . ALA A 1 113 ? -5.119 -8.121 3.626 1.00 97.38 113 ALA A C 1
ATOM 920 O O . ALA A 1 113 ? -4.678 -8.508 4.708 1.00 97.38 113 ALA A O 1
ATOM 921 N N . TYR A 1 114 ? -6.430 -7.996 3.408 1.00 97.81 114 TYR A N 1
ATOM 922 C CA . TYR A 1 114 ? -7.433 -8.423 4.382 1.00 97.81 114 TYR A CA 1
ATOM 923 C C . TYR A 1 114 ? -7.487 -9.950 4.517 1.00 97.81 114 TYR A C 1
ATOM 925 O O . TYR A 1 114 ? -7.349 -10.467 5.626 1.00 97.81 114 TYR A O 1
ATOM 933 N N . PHE A 1 115 ? -7.625 -10.680 3.404 1.00 97.44 115 PHE A N 1
ATOM 934 C CA . PHE A 1 115 ? -7.716 -12.146 3.439 1.00 97.44 115 PHE A CA 1
ATOM 935 C C . PHE A 1 115 ? -6.432 -12.823 3.943 1.00 97.44 115 PHE A C 1
ATOM 937 O O . PHE A 1 115 ? -6.511 -13.855 4.608 1.00 97.44 115 PHE A O 1
ATOM 944 N N . ASP A 1 116 ? -5.271 -12.204 3.723 1.00 97.50 116 ASP A N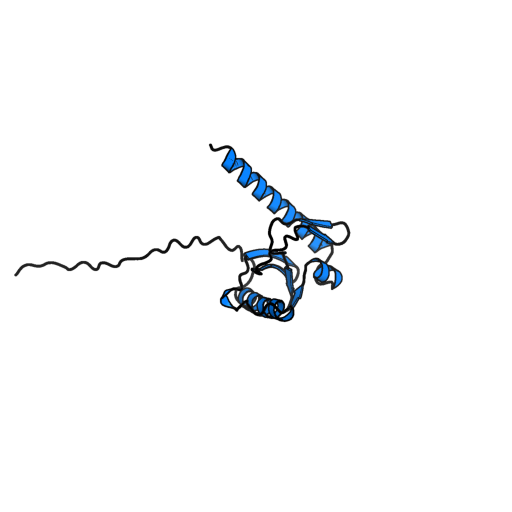 1
ATOM 945 C CA . ASP A 1 116 ? -3.974 -12.657 4.237 1.00 97.50 116 ASP A CA 1
ATOM 946 C C . ASP A 1 116 ? -3.741 -12.270 5.716 1.00 97.50 116 ASP A C 1
ATOM 948 O O . ASP A 1 116 ? -2.694 -12.580 6.290 1.00 97.50 116 ASP A O 1
ATOM 952 N N . GLY A 1 117 ? -4.681 -11.563 6.357 1.00 97.38 117 GLY A N 1
ATOM 953 C CA . GLY A 1 117 ? -4.571 -11.123 7.753 1.00 97.38 117 GLY A CA 1
ATOM 954 C C . GLY A 1 117 ? -3.560 -9.992 7.987 1.00 97.38 117 GLY A C 1
ATOM 955 O O . GLY A 1 117 ? -3.199 -9.698 9.129 1.00 97.38 117 GLY A O 1
ATOM 956 N N . VAL A 1 118 ? -3.096 -9.335 6.920 1.00 98.06 118 VAL A N 1
ATOM 957 C CA . VAL A 1 118 ? -2.246 -8.135 6.980 1.00 98.06 118 VAL A CA 1
ATOM 958 C C . VAL A 1 118 ? -3.052 -6.915 7.437 1.00 98.06 118 VAL A C 1
ATOM 960 O O . VAL A 1 118 ? -2.511 -6.048 8.135 1.00 98.06 118 VAL A O 1
ATOM 963 N N . LEU A 1 119 ? -4.336 -6.866 7.071 1.00 97.94 119 LEU A N 1
ATOM 964 C CA . LEU A 1 119 ? -5.328 -5.910 7.550 1.00 97.94 119 LEU A CA 1
ATOM 965 C C . LEU A 1 119 ? -6.427 -6.621 8.335 1.00 97.94 119 LEU A C 1
ATOM 967 O O . LEU A 1 119 ? -6.927 -7.665 7.934 1.00 97.94 119 LEU A O 1
ATOM 971 N N . SER A 1 120 ? -6.828 -6.016 9.451 1.00 97.62 120 SER A N 1
ATOM 972 C CA . SER A 1 120 ? -8.021 -6.422 10.197 1.00 97.62 120 SER A CA 1
ATOM 973 C C . SER A 1 120 ? -9.266 -5.698 9.681 1.00 97.62 120 SER A C 1
ATOM 975 O O . SER A 1 120 ? -9.150 -4.644 9.054 1.00 97.62 120 SER A O 1
ATOM 977 N N . LEU A 1 121 ? -10.461 -6.193 10.024 1.00 97.38 121 LEU A N 1
ATOM 978 C CA . LEU A 1 121 ? -11.724 -5.508 9.709 1.00 97.38 121 LEU A CA 1
ATOM 979 C C . LEU A 1 121 ? -11.738 -4.063 10.231 1.00 97.38 121 LEU A C 1
ATOM 981 O O . LEU A 1 121 ? -12.114 -3.151 9.506 1.00 97.38 121 LEU A O 1
ATOM 985 N N . LYS A 1 122 ? -11.212 -3.832 11.440 1.00 97.62 122 LYS A N 1
ATOM 986 C CA . LYS A 1 122 ? -11.071 -2.483 12.003 1.00 97.62 122 LYS A CA 1
ATOM 987 C C . LYS A 1 122 ? -10.214 -1.566 11.121 1.00 97.62 122 LYS A C 1
ATOM 989 O O . LYS A 1 122 ? -10.511 -0.386 10.985 1.00 97.62 122 LYS A O 1
ATOM 994 N N . ASN A 1 123 ? -9.149 -2.089 10.507 1.00 97.31 123 ASN A N 1
ATOM 995 C CA . ASN A 1 123 ? -8.338 -1.292 9.582 1.00 97.31 123 ASN A CA 1
ATOM 996 C C . ASN A 1 123 ? -9.117 -0.942 8.313 1.00 97.31 123 ASN A C 1
ATOM 998 O O . ASN A 1 123 ? -8.975 0.167 7.813 1.00 97.31 123 ASN A O 1
ATOM 1002 N N . VAL A 1 124 ? -9.944 -1.864 7.814 1.00 97.00 124 VAL A N 1
ATOM 1003 C CA . VAL A 1 124 ? -10.819 -1.625 6.658 1.00 97.00 124 VAL A CA 1
ATOM 1004 C C . VAL A 1 124 ? -11.863 -0.550 6.979 1.00 97.00 124 VAL A C 1
ATOM 1006 O O . VAL A 1 124 ? -12.032 0.370 6.188 1.00 97.00 124 VAL A O 1
ATOM 1009 N N . GLU A 1 125 ? -12.491 -0.598 8.156 1.00 96.50 125 GLU A N 1
ATOM 1010 C CA . GLU A 1 125 ? -13.432 0.434 8.631 1.00 96.50 125 GLU A CA 1
ATOM 1011 C C . GLU A 1 125 ? -12.777 1.821 8.728 1.00 96.50 125 GLU A C 1
ATOM 1013 O O . GLU A 1 125 ? -13.345 2.830 8.307 1.00 96.50 125 GLU A O 1
ATOM 1018 N N . GLU A 1 126 ? -11.552 1.889 9.254 1.00 95.88 126 GLU A N 1
ATOM 1019 C CA . GLU A 1 126 ? -10.797 3.143 9.320 1.00 95.88 126 GLU A CA 1
ATOM 1020 C C . GLU A 1 126 ? -10.432 3.664 7.919 1.00 95.88 126 GLU A C 1
ATOM 1022 O O . GLU A 1 126 ? -10.499 4.871 7.676 1.00 95.88 126 GLU A O 1
ATOM 1027 N N . LEU A 1 127 ? -10.093 2.775 6.980 1.00 95.12 127 LEU A N 1
ATOM 1028 C CA . LEU A 1 127 ? -9.819 3.145 5.590 1.00 95.12 127 LEU A CA 1
ATOM 1029 C C . LEU A 1 127 ? -11.062 3.647 4.860 1.00 95.12 127 LEU A C 1
ATOM 1031 O O . LEU A 1 127 ? -10.972 4.662 4.173 1.00 95.12 127 LEU A O 1
ATOM 1035 N N . GLU A 1 128 ? -12.214 3.004 5.050 1.00 94.50 128 GLU A N 1
ATOM 1036 C CA . GLU A 1 128 ? -13.498 3.464 4.513 1.00 94.50 128 GLU A CA 1
ATOM 1037 C C . GLU A 1 128 ? -13.777 4.906 4.961 1.00 94.50 128 GLU A C 1
ATOM 1039 O O . GLU A 1 128 ? -14.042 5.786 4.140 1.00 94.50 128 GLU A O 1
ATOM 1044 N N . ALA A 1 129 ? -13.606 5.194 6.255 1.00 92.19 129 ALA A N 1
ATOM 1045 C CA . ALA A 1 129 ? -13.785 6.539 6.792 1.00 92.19 129 ALA A CA 1
ATOM 1046 C C . ALA A 1 129 ? -12.790 7.564 6.208 1.00 92.19 129 ALA A C 1
ATOM 1048 O O . ALA A 1 129 ? -13.174 8.706 5.929 1.00 92.19 129 ALA A O 1
ATOM 1049 N N . ILE A 1 130 ? -11.520 7.182 6.016 1.00 91.62 130 ILE A N 1
ATOM 1050 C CA . ILE A 1 130 ? -10.503 8.042 5.389 1.00 91.62 130 ILE A CA 1
ATOM 1051 C C . ILE A 1 130 ? -10.901 8.354 3.946 1.00 91.62 130 ILE A C 1
ATOM 1053 O O . ILE A 1 130 ? -10.935 9.521 3.560 1.00 91.62 130 ILE A O 1
ATOM 1057 N N . PHE A 1 131 ? -11.244 7.335 3.165 1.00 89.75 131 PHE A N 1
ATOM 1058 C CA . PHE A 1 131 ? -11.556 7.476 1.747 1.00 89.75 131 PHE A CA 1
ATOM 1059 C C . PHE A 1 131 ? -12.828 8.306 1.518 1.00 89.75 131 PHE A C 1
ATOM 1061 O O . PHE A 1 131 ? -12.810 9.252 0.728 1.00 89.75 131 PHE A O 1
ATOM 1068 N N . LEU A 1 132 ? -13.877 8.079 2.316 1.00 86.62 132 LEU A N 1
ATOM 1069 C CA . LEU A 1 132 ? -15.096 8.898 2.298 1.00 86.62 132 LEU A CA 1
ATOM 1070 C C . LEU A 1 132 ? -14.823 10.371 2.631 1.00 86.62 132 LEU A C 1
ATOM 1072 O O . LEU A 1 132 ? -15.435 11.278 2.061 1.00 86.62 132 LEU A O 1
ATOM 1076 N N . LYS A 1 133 ? -13.922 10.646 3.582 1.00 84.69 133 LYS A N 1
ATOM 1077 C CA . LYS A 1 133 ? -13.552 12.024 3.927 1.00 84.69 133 LYS A CA 1
ATOM 1078 C C . LYS A 1 133 ? -12.850 12.713 2.760 1.00 84.69 133 LYS A C 1
ATOM 1080 O O . LYS A 1 133 ? -13.097 13.893 2.516 1.00 84.69 133 LYS A O 1
ATOM 1085 N N . GLU A 1 134 ? -11.982 12.005 2.055 1.00 77.06 134 GLU A N 1
ATOM 1086 C CA . GLU A 1 134 ? -11.236 12.565 0.931 1.00 77.06 134 GLU A CA 1
ATOM 1087 C C . GLU A 1 134 ? -12.115 12.880 -0.274 1.00 77.06 134 GLU A C 1
ATOM 1089 O O . GLU A 1 134 ? -11.963 13.949 -0.865 1.00 77.06 134 GLU A O 1
ATOM 1094 N N . GLU A 1 135 ? -13.071 12.006 -0.583 1.00 71.25 135 GLU A N 1
ATOM 1095 C CA . GLU A 1 135 ? -14.088 12.251 -1.609 1.00 71.25 135 GLU A CA 1
ATOM 1096 C C . GLU A 1 135 ? -14.871 13.544 -1.307 1.00 71.25 135 GLU A C 1
ATOM 1098 O O . GLU A 1 135 ? -15.063 14.409 -2.165 1.00 71.25 135 GLU A O 1
ATOM 1103 N N . ARG A 1 136 ? -15.261 13.745 -0.040 1.00 67.00 136 ARG A N 1
ATOM 1104 C CA . ARG A 1 136 ? -15.984 14.954 0.389 1.00 67.00 136 ARG A CA 1
ATOM 1105 C C . ARG A 1 136 ? -15.138 16.221 0.285 1.00 67.00 136 ARG A C 1
ATOM 1107 O O . ARG A 1 136 ? -15.649 17.249 -0.156 1.00 67.00 136 ARG A O 1
ATOM 1114 N N . VAL A 1 137 ? -13.868 16.177 0.697 1.00 62.97 137 VAL A N 1
ATOM 1115 C CA . VAL A 1 137 ? -12.966 17.344 0.631 1.00 62.97 137 VAL A CA 1
ATOM 1116 C C . VAL A 1 137 ? -12.766 17.796 -0.816 1.00 62.97 137 VAL A C 1
ATOM 1118 O O . VAL A 1 137 ? -12.785 18.997 -1.090 1.00 62.97 137 VAL A O 1
ATOM 1121 N N . GLN A 1 138 ? -12.633 16.855 -1.748 1.00 58.09 138 GLN A N 1
ATOM 1122 C CA . GLN A 1 138 ? -12.489 17.176 -3.165 1.00 58.09 138 GLN A CA 1
ATOM 1123 C C . GLN A 1 138 ? -13.768 17.800 -3.729 1.00 58.09 138 GLN A C 1
ATOM 1125 O O . GLN A 1 138 ? -13.702 18.899 -4.279 1.00 58.09 138 GLN A O 1
ATOM 1130 N N . LYS A 1 139 ? -14.943 17.204 -3.477 1.00 60.19 139 LYS A N 1
ATOM 1131 C CA . LYS A 1 139 ? -16.242 17.764 -3.905 1.00 60.19 139 LYS A CA 1
ATOM 1132 C C . LYS A 1 139 ? -16.472 19.199 -3.418 1.00 60.19 139 LYS A C 1
ATOM 1134 O O . LYS A 1 139 ? -16.934 20.043 -4.179 1.00 60.19 139 LYS A O 1
ATOM 1139 N N . VAL A 1 140 ? -16.113 19.509 -2.170 1.00 61.97 140 VAL A N 1
ATOM 1140 C CA . VAL A 1 140 ? -16.211 20.881 -1.632 1.00 61.97 140 VAL A CA 1
ATOM 1141 C C . VAL A 1 140 ? -15.233 21.834 -2.326 1.00 61.97 140 VAL A C 1
ATOM 1143 O O . VAL A 1 140 ? -15.570 22.990 -2.571 1.00 61.97 140 VAL A O 1
ATOM 1146 N N . THR A 1 141 ? -14.033 21.361 -2.664 1.00 61.81 141 THR A N 1
ATOM 1147 C CA . THR A 1 141 ? -13.015 22.177 -3.339 1.00 61.81 141 THR A CA 1
ATOM 1148 C C . THR A 1 141 ? -13.457 22.564 -4.752 1.00 61.81 141 THR A C 1
ATOM 1150 O O . THR A 1 141 ? -13.339 23.732 -5.110 1.00 61.81 141 THR A O 1
ATOM 1153 N N . PHE A 1 142 ? -14.039 21.635 -5.517 1.00 57.81 142 PHE A N 1
ATOM 1154 C CA . PHE A 1 142 ? -14.561 21.924 -6.859 1.00 57.81 142 PHE A CA 1
ATOM 1155 C C . PHE A 1 142 ? -15.739 22.908 -6.831 1.00 57.81 142 PHE A C 1
ATOM 1157 O O . PHE A 1 142 ? -15.716 23.908 -7.544 1.00 57.81 142 PHE A O 1
ATOM 1164 N N . ASN A 1 143 ? -16.702 22.720 -5.924 1.00 59.75 143 ASN A N 1
ATOM 1165 C CA . ASN A 1 143 ? -17.865 23.611 -5.827 1.00 59.75 143 ASN A CA 1
ATOM 1166 C C . ASN A 1 143 ? -17.498 25.064 -5.458 1.00 59.75 143 ASN A C 1
ATOM 1168 O O . ASN A 1 143 ? -18.178 26.004 -5.868 1.00 59.75 143 ASN A O 1
ATOM 1172 N N . ASN A 1 144 ? -16.423 25.271 -4.691 1.00 56.03 144 ASN A N 1
ATOM 1173 C CA . ASN A 1 144 ? -15.973 26.615 -4.319 1.00 56.03 144 ASN A CA 1
ATOM 1174 C C . ASN A 1 144 ? -15.258 27.344 -5.471 1.00 56.03 144 ASN A C 1
ATOM 1176 O O . ASN A 1 144 ? -15.338 28.571 -5.550 1.00 56.03 144 ASN A O 1
ATOM 1180 N N . ILE A 1 145 ? -14.603 26.611 -6.377 1.00 55.59 145 ILE A N 1
ATOM 1181 C CA . ILE A 1 145 ? -13.980 27.186 -7.578 1.00 55.59 145 ILE A CA 1
ATOM 1182 C C . ILE A 1 145 ? -15.065 27.701 -8.538 1.00 55.59 145 ILE A C 1
ATOM 1184 O O . ILE A 1 145 ? -14.960 28.826 -9.023 1.00 55.59 145 ILE A O 1
ATOM 1188 N N . ASP A 1 146 ? -16.153 26.950 -8.714 1.00 53.06 146 ASP A N 1
ATOM 1189 C CA . ASP A 1 146 ? -17.236 27.315 -9.640 1.00 53.06 146 ASP A CA 1
ATOM 1190 C C . ASP A 1 146 ? -18.112 28.479 -9.136 1.00 53.06 146 ASP A C 1
ATOM 1192 O O . ASP A 1 146 ? -18.694 29.215 -9.930 1.00 53.06 146 ASP A O 1
ATOM 1196 N N . SER A 1 147 ? -18.177 28.703 -7.819 1.00 51.34 147 SER A N 1
ATOM 1197 C CA . SER A 1 147 ? -18.947 29.810 -7.213 1.00 51.34 147 SER A CA 1
ATOM 1198 C C . SER A 1 147 ? -18.215 31.163 -7.157 1.00 51.34 147 SER A C 1
ATOM 1200 O O . SER A 1 147 ?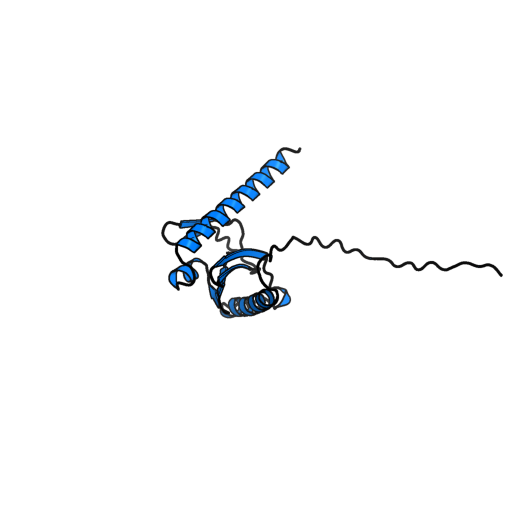 -18.787 32.148 -6.693 1.00 51.34 147 SER A O 1
ATOM 1202 N N . SER A 1 148 ? -16.961 31.217 -7.620 1.00 51.44 148 SER A N 1
ATOM 1203 C CA . SER A 1 148 ? -16.110 32.420 -7.602 1.00 51.44 148 SER A CA 1
ATOM 1204 C C . SER A 1 148 ? -16.021 33.138 -8.962 1.00 51.44 148 SER A C 1
ATOM 1206 O O . SER A 1 148 ? -15.130 33.969 -9.146 1.00 51.44 148 SER A O 1
ATOM 1208 N N . SER A 1 149 ? -16.906 32.799 -9.910 1.00 44.59 149 SER A N 1
ATOM 1209 C CA . SER A 1 149 ? -16.964 33.371 -11.269 1.00 44.59 149 SER A CA 1
ATOM 1210 C C . SER A 1 149 ? -18.025 34.457 -11.406 1.00 44.59 149 SER A C 1
ATOM 1212 O O . SER A 1 149 ? -19.160 34.225 -10.935 1.00 44.59 149 SER A O 1
#

Radius of gyration: 21.23 Å; chains: 1; bounding box: 62×68×32 Å